Protein AF-A0A821MGN0-F1 (afdb_monomer_lite)

Sequence (60 aa):
VEPRNPADLPKLVEGLKRLAKSDPMVQCIIEESGEHIVAGAGELHLEICLKDLEEDHACI

Organism: NCBI:txid392030

Foldseek 3Di:
DDDPDPVLLVQLVQLLVVLCVVDVQWDWDQDPVRDTDIDHDDDVRVVVSVVCSCVPRRVD

Secondary structure (DSSP, 8-state):
---SSGGGHHHHHHHHHHHHHH-TT-EEEE-TTS-EEEE-SSHHHHHHHHHHIIIIII--

Radius of gyration: 10.69 Å; chains: 1; bounding box: 20×22×25 Å

InterPro domains:
  IPR035647 EF-G domain III/V-like [SSF54980] (1-57)
  IPR041095 Elongation Factor G, domain II [PF14492] (1-56)

pLDDT: mean 85.1, std 7.18, range [53.03, 91.44]

Structure (mmCIF, N/CA/C/O backbone):
data_AF-A0A821MGN0-F1
#
_entry.id   AF-A0A821MGN0-F1
#
loop_
_atom_site.group_PDB
_atom_site.id
_atom_site.type_symbol
_atom_site.label_atom_id
_atom_site.label_alt_id
_atom_site.label_comp_id
_atom_site.label_asym_id
_atom_site.label_entity_id
_atom_site.label_seq_id
_atom_site.pdbx_PDB_ins_code
_atom_site.Cartn_x
_atom_site.Cartn_y
_atom_site.Cartn_z
_atom_site.occupancy
_atom_site.B_iso_or_equiv
_atom_site.auth_seq_id
_atom_site.auth_comp_id
_atom_site.auth_asym_id
_atom_site.auth_atom_id
_atom_site.pdbx_PDB_model_num
ATOM 1 N N . VAL A 1 1 ? 2.307 -0.720 6.037 1.00 77.69 1 VAL A N 1
ATOM 2 C CA . VAL A 1 1 ? 2.538 0.716 5.732 1.00 77.69 1 VAL A CA 1
ATOM 3 C C . VAL A 1 1 ? 1.702 1.562 6.673 1.00 77.69 1 VAL A C 1
ATOM 5 O O . VAL A 1 1 ? 0.605 1.136 7.014 1.00 77.69 1 VAL A O 1
ATOM 8 N N . GLU A 1 2 ? 2.206 2.714 7.114 1.00 81.00 2 GLU A N 1
ATOM 9 C CA . GLU A 1 2 ? 1.537 3.563 8.111 1.00 81.00 2 GLU A CA 1
ATOM 10 C C . GLU A 1 2 ? 1.585 5.030 7.667 1.00 81.00 2 GLU A C 1
ATOM 12 O O . GLU A 1 2 ? 2.608 5.462 7.130 1.00 81.00 2 GLU A O 1
ATOM 17 N N . PRO A 1 3 ? 0.508 5.812 7.855 1.00 81.00 3 PRO A N 1
ATOM 18 C CA . PRO A 1 3 ? 0.524 7.220 7.501 1.00 81.00 3 PRO A CA 1
ATOM 19 C C . PRO A 1 3 ? 1.313 8.011 8.546 1.00 81.00 3 PRO A C 1
ATOM 21 O O . PRO A 1 3 ? 1.211 7.765 9.749 1.00 81.00 3 PRO A O 1
ATOM 24 N N . ARG A 1 4 ? 2.053 9.026 8.096 1.00 81.38 4 ARG A N 1
ATOM 25 C CA . ARG A 1 4 ? 2.837 9.890 8.988 1.00 81.38 4 ARG A CA 1
ATOM 26 C C . ARG A 1 4 ? 1.961 10.673 9.969 1.00 81.38 4 ARG A C 1
ATOM 28 O O . ARG A 1 4 ? 2.367 10.896 11.107 1.00 81.38 4 ARG A O 1
ATOM 35 N N . ASN A 1 5 ? 0.759 11.056 9.538 1.00 82.62 5 ASN A N 1
ATOM 36 C CA . ASN A 1 5 ? -0.268 11.629 10.399 1.00 82.62 5 ASN A CA 1
ATOM 37 C C . ASN A 1 5 ? -1.477 10.686 10.483 1.00 82.62 5 ASN A C 1
ATOM 39 O O . ASN A 1 5 ? -2.002 10.276 9.446 1.00 82.62 5 ASN A O 1
ATOM 43 N N . PRO A 1 6 ? -2.027 10.434 11.683 1.00 83.00 6 PRO A N 1
ATOM 44 C CA . PRO A 1 6 ? -3.236 9.621 11.842 1.00 83.00 6 PRO A CA 1
ATOM 45 C C . PRO A 1 6 ? -4.444 10.166 11.065 1.00 83.00 6 PRO A C 1
ATOM 47 O O . PRO A 1 6 ? -5.309 9.407 10.637 1.00 83.00 6 PRO A O 1
ATOM 50 N N . ALA A 1 7 ? -4.500 11.486 10.859 1.00 85.75 7 ALA A N 1
ATOM 51 C CA . ALA A 1 7 ? -5.560 12.148 10.101 1.00 85.75 7 ALA A CA 1
ATOM 52 C C . ALA A 1 7 ? -5.560 11.786 8.604 1.00 85.75 7 ALA A C 1
ATOM 54 O O . ALA A 1 7 ? -6.595 11.918 7.952 1.00 85.75 7 ALA A O 1
ATOM 55 N N . ASP A 1 8 ? -4.433 11.310 8.071 1.00 85.81 8 ASP A N 1
ATOM 56 C CA . ASP A 1 8 ? -4.293 10.911 6.671 1.00 85.81 8 ASP A CA 1
ATOM 57 C C . ASP A 1 8 ? -4.573 9.415 6.444 1.00 85.81 8 ASP A C 1
ATOM 59 O O . ASP A 1 8 ? -4.581 8.959 5.302 1.00 85.81 8 ASP A O 1
ATOM 63 N N . LEU A 1 9 ? -4.912 8.653 7.492 1.00 85.56 9 LEU A N 1
ATOM 64 C CA . LEU A 1 9 ? -5.351 7.257 7.377 1.00 85.56 9 LEU A CA 1
ATOM 65 C C . LEU A 1 9 ? -6.454 7.036 6.314 1.00 85.56 9 LEU A C 1
ATOM 67 O O . LEU A 1 9 ? -6.303 6.123 5.502 1.00 85.56 9 LEU A O 1
ATOM 71 N N . PRO A 1 10 ? -7.523 7.859 6.216 1.00 86.69 10 PRO A N 1
ATOM 72 C CA . PRO A 1 10 ? -8.518 7.674 5.164 1.00 86.69 10 PRO A CA 1
ATOM 73 C C . PRO A 1 10 ? -7.958 7.932 3.757 1.00 86.69 10 PRO A C 1
ATOM 75 O O . PRO A 1 10 ? -8.385 7.272 2.811 1.00 86.69 10 PRO A O 1
ATOM 78 N N . LYS A 1 11 ? -6.990 8.850 3.608 1.00 86.19 11 LYS A N 1
ATOM 79 C CA . LYS A 1 11 ? -6.316 9.089 2.322 1.00 86.19 11 LYS A CA 1
ATOM 80 C C . LYS A 1 11 ? -5.414 7.923 1.945 1.00 86.19 11 LYS A C 1
ATOM 82 O O . LYS A 1 11 ? -5.446 7.502 0.796 1.00 86.19 11 LYS A O 1
ATOM 87 N N . LEU A 1 12 ? -4.671 7.365 2.902 1.00 86.94 12 LEU A N 1
ATOM 88 C CA . LEU A 1 12 ? -3.841 6.182 2.683 1.00 86.94 12 LEU A CA 1
ATOM 89 C C . LEU A 1 12 ? -4.690 4.991 2.218 1.00 86.94 12 LEU A C 1
ATOM 91 O O . LEU A 1 12 ? -4.345 4.347 1.233 1.00 86.94 12 LEU A O 1
ATOM 95 N N . VAL A 1 13 ? -5.828 4.728 2.873 1.00 87.69 13 VAL A N 1
ATOM 96 C CA . VAL A 1 13 ? -6.757 3.653 2.473 1.00 87.69 13 VAL A CA 1
ATOM 97 C C . VAL A 1 13 ? -7.260 3.856 1.042 1.00 87.69 13 VAL A C 1
ATOM 99 O O . VAL A 1 13 ? -7.315 2.907 0.258 1.00 87.69 13 VAL A O 1
ATOM 102 N N . GLU A 1 14 ? -7.633 5.085 0.688 1.00 88.94 14 GLU A N 1
ATOM 103 C CA . GLU A 1 14 ? -8.088 5.414 -0.663 1.00 88.94 14 GLU A CA 1
ATOM 104 C C . GLU A 1 14 ? -6.952 5.281 -1.690 1.00 88.94 14 GLU A C 1
ATOM 106 O O . GLU A 1 14 ? -7.158 4.733 -2.775 1.00 88.94 14 GLU A O 1
ATOM 111 N N . GLY A 1 15 ? -5.741 5.709 -1.331 1.00 89.31 15 GLY A N 1
ATOM 112 C 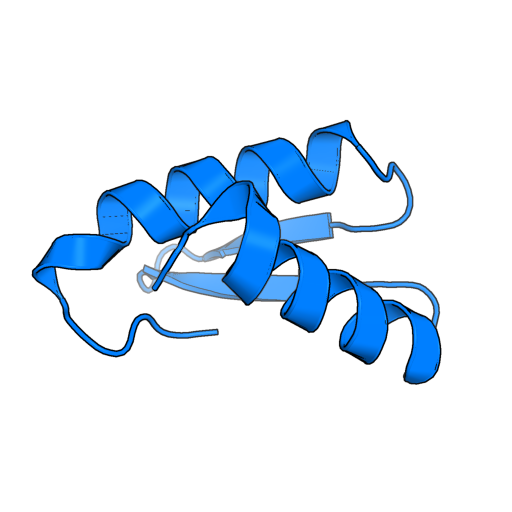CA . GLY A 1 15 ? -4.550 5.590 -2.163 1.00 89.31 15 GLY A CA 1
ATOM 113 C C . 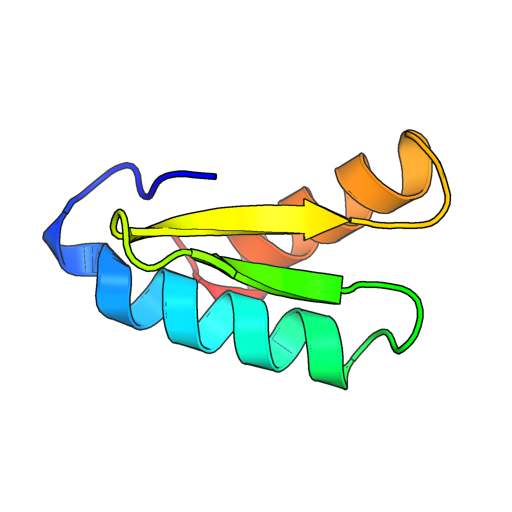GLY A 1 15 ? -4.173 4.134 -2.434 1.00 89.31 15 GLY A C 1
ATOM 114 O O . GLY A 1 15 ? -3.955 3.762 -3.584 1.00 89.31 15 GLY A O 1
ATOM 115 N N . LEU A 1 16 ? -4.218 3.276 -1.412 1.00 89.31 16 LEU A N 1
ATOM 116 C CA . LEU A 1 16 ? -3.984 1.834 -1.538 1.00 89.31 16 LEU A CA 1
ATOM 117 C C . LEU A 1 16 ? -5.012 1.168 -2.464 1.00 89.31 16 LEU A C 1
ATOM 119 O O . LEU A 1 16 ? -4.660 0.346 -3.310 1.00 89.31 16 LEU A O 1
ATOM 123 N N . LYS A 1 17 ? -6.289 1.565 -2.373 1.00 88.25 17 LYS A N 1
ATOM 124 C CA . LYS A 1 17 ? -7.331 1.084 -3.297 1.00 88.25 17 LYS A CA 1
ATOM 125 C C . LYS A 1 17 ? -7.087 1.522 -4.738 1.00 88.25 17 LYS A C 1
ATOM 127 O O . LYS A 1 17 ? -7.444 0.784 -5.655 1.00 88.25 17 LYS A O 1
ATOM 132 N N . ARG A 1 18 ? -6.546 2.724 -4.955 1.00 89.62 18 ARG A N 1
ATOM 133 C CA . ARG A 1 18 ? -6.194 3.218 -6.295 1.00 89.62 18 ARG A CA 1
ATOM 134 C C . ARG A 1 18 ? -4.986 2.481 -6.849 1.00 89.62 18 ARG A C 1
ATOM 136 O O . ARG A 1 18 ? -5.066 2.002 -7.971 1.00 89.62 18 ARG A O 1
ATOM 143 N N . LEU A 1 19 ? -3.949 2.296 -6.041 1.00 87.88 19 LEU A N 1
ATOM 144 C CA . LEU A 1 19 ? -2.751 1.545 -6.404 1.00 87.88 19 LEU A CA 1
ATOM 145 C C . LEU A 1 19 ? -3.096 0.116 -6.858 1.00 87.88 19 LEU A C 1
ATOM 147 O O . LEU A 1 19 ? -2.729 -0.280 -7.959 1.00 87.88 19 LEU A O 1
ATOM 151 N N . ALA A 1 20 ? -3.906 -0.611 -6.081 1.00 88.69 20 ALA A N 1
ATOM 152 C CA . ALA A 1 20 ? -4.362 -1.959 -6.442 1.00 88.69 20 ALA A CA 1
ATOM 153 C C . ALA A 1 20 ? -5.287 -2.000 -7.679 1.00 88.69 20 ALA A C 1
ATOM 155 O O . ALA A 1 20 ? -5.460 -3.047 -8.298 1.00 88.69 20 ALA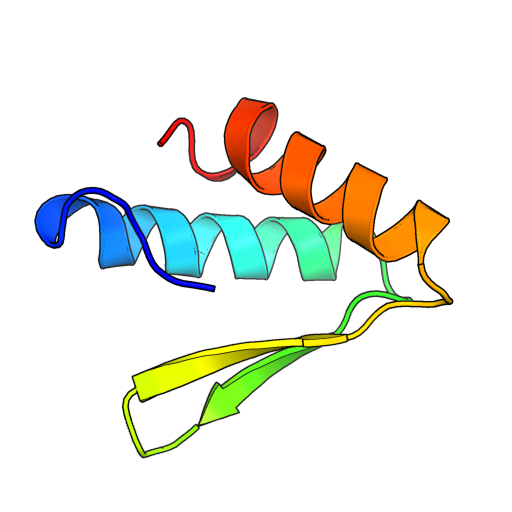 A O 1
ATOM 156 N N . LYS A 1 21 ? -5.924 -0.876 -8.043 1.00 88.81 21 LYS A N 1
ATOM 157 C CA . LYS A 1 21 ? -6.697 -0.756 -9.293 1.00 88.81 21 LYS A CA 1
ATOM 158 C C . LYS A 1 21 ? -5.810 -0.451 -10.496 1.00 88.81 21 LYS A C 1
ATOM 160 O O . LYS A 1 21 ? -6.129 -0.904 -11.592 1.00 88.81 21 LYS A O 1
ATOM 165 N N . SER A 1 22 ? -4.761 0.344 -10.301 1.00 87.88 22 SER A N 1
ATOM 166 C CA . SER A 1 22 ? -3.799 0.705 -11.343 1.00 87.88 22 SER A CA 1
ATOM 167 C C . SER A 1 22 ? -2.903 -0.477 -11.702 1.00 87.88 22 SER A C 1
ATOM 169 O O . SER A 1 22 ? -2.613 -0.678 -12.880 1.00 87.88 22 SER A O 1
ATOM 171 N N . ASP A 1 23 ? -2.515 -1.280 -10.709 1.00 87.25 23 ASP A N 1
ATOM 172 C CA . ASP A 1 23 ? -1.645 -2.433 -10.897 1.00 87.25 23 ASP A CA 1
ATOM 173 C C . ASP A 1 23 ? -2.264 -3.726 -10.326 1.00 87.25 23 ASP A C 1
ATOM 175 O O . ASP A 1 23 ? -2.333 -3.896 -9.106 1.00 87.25 23 ASP A O 1
ATOM 179 N N . PRO A 1 24 ? -2.684 -4.676 -11.185 1.00 86.44 24 PRO A N 1
ATOM 180 C CA . PRO A 1 24 ? -3.288 -5.934 -10.750 1.00 86.44 24 PRO A CA 1
ATOM 181 C C . PRO A 1 24 ? -2.302 -6.897 -10.069 1.00 86.44 24 PRO A C 1
ATOM 183 O O . PRO A 1 24 ? -2.741 -7.887 -9.479 1.00 86.44 24 PRO A O 1
ATOM 186 N N . MET A 1 25 ? -0.990 -6.658 -10.156 1.00 88.19 25 MET A N 1
ATOM 187 C CA . MET A 1 25 ? 0.017 -7.444 -9.435 1.00 88.19 25 MET A CA 1
ATOM 188 C C . MET A 1 25 ? 0.244 -6.939 -8.006 1.00 88.19 25 MET A C 1
ATOM 190 O O . MET A 1 25 ? 0.893 -7.633 -7.222 1.00 88.19 25 MET A O 1
ATOM 194 N N . VAL A 1 26 ? -0.308 -5.774 -7.651 1.00 89.81 26 VAL A N 1
ATOM 195 C CA . VAL A 1 26 ? -0.262 -5.238 -6.290 1.00 89.81 26 VAL A CA 1
ATOM 196 C C . VAL A 1 26 ? -1.505 -5.664 -5.519 1.00 89.81 26 VAL A C 1
ATOM 198 O O . VAL A 1 26 ? -2.636 -5.369 -5.902 1.00 89.81 26 VAL A O 1
ATOM 201 N N . GLN A 1 27 ? -1.305 -6.320 -4.379 1.00 89.25 27 GLN A N 1
ATOM 202 C CA . GLN A 1 27 ? -2.378 -6.667 -3.453 1.00 89.25 27 GLN A CA 1
ATOM 203 C C . GLN A 1 27 ? -2.262 -5.830 -2.186 1.00 89.25 27 GLN A C 1
ATOM 205 O O . GLN A 1 27 ? -1.242 -5.854 -1.501 1.00 89.25 27 GLN A O 1
ATOM 210 N N . CYS A 1 28 ? -3.332 -5.104 -1.873 1.00 89.31 28 CYS A N 1
ATOM 211 C CA . CYS A 1 28 ? -3.470 -4.367 -0.624 1.00 89.31 28 CYS A CA 1
ATOM 212 C C . CYS A 1 28 ? -4.443 -5.124 0.283 1.00 89.31 28 CYS A C 1
ATOM 214 O O . CYS A 1 28 ? -5.621 -5.261 -0.052 1.00 89.31 28 CYS A O 1
ATOM 216 N N . ILE A 1 29 ? -3.951 -5.621 1.413 1.00 87.88 29 ILE A N 1
ATOM 217 C CA . ILE A 1 29 ? -4.728 -6.379 2.396 1.00 87.88 29 ILE A CA 1
ATOM 218 C C . ILE A 1 29 ? -4.847 -5.526 3.655 1.00 87.88 29 ILE A C 1
ATOM 220 O O . ILE A 1 29 ? -3.860 -4.955 4.118 1.00 87.88 29 ILE A O 1
ATOM 224 N N . ILE A 1 30 ? -6.064 -5.426 4.186 1.00 85.75 30 ILE A N 1
ATOM 225 C CA . ILE A 1 30 ? -6.343 -4.763 5.460 1.00 85.75 30 ILE A CA 1
ATOM 226 C C . ILE A 1 30 ? -6.705 -5.864 6.447 1.00 85.75 30 ILE A C 1
ATOM 228 O O . ILE A 1 30 ? -7.712 -6.549 6.255 1.00 85.75 30 ILE A O 1
ATOM 232 N N . GLU A 1 31 ? -5.870 -6.062 7.459 1.00 88.00 31 GLU A N 1
ATOM 233 C CA . GLU A 1 31 ? -6.135 -7.042 8.510 1.00 88.00 31 GLU A CA 1
ATOM 234 C C . GLU A 1 31 ? -7.131 -6.497 9.541 1.00 88.00 31 GLU A C 1
ATOM 236 O O . GLU A 1 31 ? -7.312 -5.287 9.689 1.00 88.00 31 GLU A O 1
ATOM 241 N N . GLU A 1 32 ? -7.771 -7.392 10.297 1.00 83.94 32 GLU A N 1
ATOM 242 C CA . GLU A 1 32 ? -8.704 -7.015 11.371 1.00 83.94 32 GLU A CA 1
ATOM 243 C C . GLU A 1 32 ? -8.018 -6.216 12.498 1.00 83.94 32 GLU A C 1
ATOM 245 O O . GLU A 1 32 ? -8.691 -5.496 13.235 1.00 83.94 32 GLU A O 1
ATOM 250 N N . SER A 1 33 ? -6.683 -6.289 12.599 1.00 85.88 33 SER A N 1
ATOM 251 C CA . SER A 1 33 ? -5.858 -5.453 13.485 1.00 85.88 33 SER A CA 1
ATOM 252 C C . SER A 1 33 ? -5.822 -3.975 13.069 1.00 85.88 33 SER A C 1
ATOM 254 O O . SER A 1 33 ? -5.480 -3.120 13.886 1.00 85.88 33 SER A O 1
ATOM 256 N N . GLY A 1 34 ? -6.185 -3.660 11.820 1.00 81.50 34 GLY A N 1
ATOM 257 C CA . GLY A 1 34 ? -6.017 -2.338 11.210 1.00 81.50 34 GLY A CA 1
ATOM 258 C C . GLY A 1 34 ? -4.686 -2.160 10.472 1.00 81.50 34 GLY A C 1
ATOM 259 O O . GLY A 1 34 ? -4.404 -1.064 9.977 1.00 81.50 34 GLY A O 1
ATOM 260 N N . GLU A 1 35 ? -3.870 -3.210 10.368 1.00 85.62 35 GLU A N 1
ATOM 261 C CA . GLU A 1 35 ? -2.623 -3.180 9.605 1.00 85.62 35 GLU A CA 1
ATOM 262 C C . GLU A 1 35 ? -2.879 -3.246 8.096 1.00 85.62 35 GLU A C 1
ATOM 264 O O . GLU A 1 35 ? -3.717 -4.003 7.604 1.00 85.62 35 GLU A O 1
ATOM 269 N N . HIS A 1 36 ? -2.130 -2.423 7.357 1.00 87.19 36 HIS A N 1
ATOM 270 C CA . HIS A 1 36 ? -2.214 -2.325 5.904 1.00 87.19 36 HIS A CA 1
ATOM 271 C C . HIS A 1 36 ? -0.976 -2.973 5.285 1.00 87.19 36 HIS A C 1
ATOM 273 O O . HIS A 1 36 ? 0.139 -2.437 5.382 1.00 87.19 36 HIS A O 1
ATOM 279 N N . ILE A 1 37 ? -1.180 -4.120 4.644 1.00 88.50 37 ILE A N 1
ATOM 280 C CA . ILE A 1 37 ? -0.137 -4.922 4.006 1.00 88.50 37 ILE A CA 1
ATOM 281 C C . ILE A 1 37 ? -0.193 -4.689 2.496 1.00 88.50 37 ILE A C 1
ATOM 283 O O . ILE A 1 37 ? -1.261 -4.769 1.890 1.00 88.50 37 ILE A O 1
ATOM 287 N N . VAL A 1 38 ? 0.966 -4.422 1.891 1.00 89.19 38 VAL A N 1
ATOM 288 C CA . VAL A 1 38 ? 1.125 -4.292 0.437 1.00 89.19 38 VAL A CA 1
ATOM 289 C C . VAL A 1 38 ? 2.038 -5.409 -0.045 1.00 89.19 38 VAL A C 1
ATOM 291 O O . VAL A 1 38 ? 3.164 -5.538 0.433 1.00 89.19 38 VAL A O 1
ATOM 294 N N . ALA A 1 39 ? 1.551 -6.213 -0.981 1.00 90.56 39 ALA A N 1
ATOM 295 C CA . ALA A 1 39 ? 2.312 -7.262 -1.646 1.00 90.56 39 ALA A CA 1
ATOM 296 C C . ALA A 1 39 ? 2.431 -6.939 -3.141 1.00 90.56 39 ALA A C 1
ATOM 298 O O . ALA A 1 39 ? 1.452 -6.520 -3.752 1.00 90.56 39 ALA A O 1
ATOM 299 N N . GLY A 1 40 ? 3.614 -7.137 -3.723 1.00 89.62 40 GLY A N 1
ATOM 300 C CA . GLY A 1 40 ? 3.909 -6.853 -5.133 1.00 89.62 40 GLY A CA 1
ATOM 301 C C . GLY A 1 40 ? 4.942 -7.825 -5.708 1.00 89.62 40 GLY A C 1
ATOM 302 O O . GLY A 1 40 ? 5.473 -8.678 -4.987 1.00 89.62 40 GLY A O 1
ATOM 303 N N . ALA A 1 41 ? 5.235 -7.720 -7.007 1.00 89.88 41 ALA A N 1
ATOM 304 C CA . ALA A 1 41 ? 6.127 -8.646 -7.705 1.00 89.88 41 ALA A CA 1
ATOM 305 C C . ALA A 1 41 ? 7.610 -8.259 -7.529 1.00 89.88 41 ALA A C 1
ATOM 307 O O . ALA A 1 41 ? 8.268 -7.774 -8.448 1.00 89.88 41 ALA A O 1
ATOM 308 N N . GLY A 1 42 ? 8.150 -8.508 -6.335 1.00 91.44 42 GLY A N 1
ATOM 309 C CA . GLY A 1 42 ? 9.562 -8.285 -6.008 1.00 91.44 42 GLY A CA 1
ATOM 310 C C . GLY A 1 42 ? 9.864 -6.900 -5.429 1.00 91.44 42 GLY A C 1
ATOM 311 O O . GLY A 1 42 ? 8.983 -6.054 -5.289 1.00 91.44 42 GLY A O 1
ATOM 312 N N . GLU A 1 43 ? 11.128 -6.685 -5.057 1.00 89.75 43 GLU A N 1
ATOM 313 C CA . GLU A 1 43 ? 11.555 -5.498 -4.298 1.00 89.75 43 GLU A CA 1
ATOM 314 C C . GLU A 1 43 ? 11.400 -4.193 -5.088 1.00 89.75 43 GLU A C 1
ATOM 316 O O . GLU A 1 43 ? 10.800 -3.246 -4.591 1.00 89.75 43 GLU A O 1
ATOM 321 N N . LEU A 1 44 ? 11.846 -4.170 -6.350 1.00 90.69 44 LEU A N 1
ATOM 322 C CA . LEU A 1 44 ? 11.801 -2.970 -7.187 1.00 90.69 44 LEU A CA 1
ATOM 323 C C . LEU A 1 44 ? 10.359 -2.533 -7.463 1.00 90.69 44 LEU A C 1
ATOM 325 O O . LEU A 1 44 ? 10.055 -1.344 -7.501 1.00 90.69 44 LEU A O 1
ATOM 329 N N . HIS A 1 45 ? 9.462 -3.504 -7.646 1.00 89.56 45 HIS A N 1
ATOM 330 C CA . HIS A 1 45 ? 8.044 -3.229 -7.843 1.00 89.56 45 HIS A CA 1
ATOM 331 C C . HIS A 1 45 ? 7.451 -2.578 -6.594 1.00 89.56 45 HIS A C 1
ATOM 333 O O . HIS A 1 45 ? 6.804 -1.540 -6.691 1.00 89.56 45 HIS A O 1
ATOM 339 N N . LEU A 1 46 ? 7.736 -3.136 -5.415 1.00 88.44 46 LEU A N 1
ATOM 340 C CA . LEU A 1 46 ? 7.292 -2.552 -4.153 1.00 88.44 46 LEU A CA 1
ATOM 341 C C . LEU A 1 46 ? 7.833 -1.132 -3.953 1.00 88.44 46 LEU A C 1
ATOM 343 O O . LEU A 1 46 ? 7.064 -0.263 -3.553 1.00 88.44 46 LEU A O 1
ATOM 347 N N . GLU A 1 47 ? 9.100 -0.862 -4.274 1.00 89.44 47 GLU A N 1
ATOM 348 C CA . GLU A 1 47 ? 9.661 0.493 -4.179 1.00 89.44 47 GLU A CA 1
ATOM 349 C C . GLU A 1 47 ? 8.926 1.504 -5.069 1.00 89.44 47 GLU A C 1
ATOM 351 O O . GLU A 1 47 ? 8.607 2.603 -4.612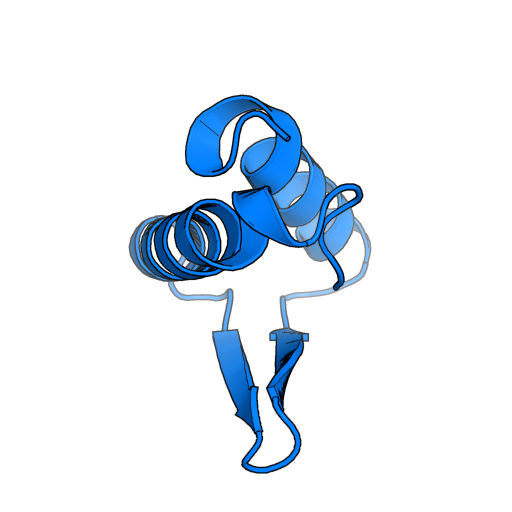 1.00 89.44 47 GLU A O 1
ATOM 356 N N . ILE A 1 48 ? 8.623 1.135 -6.318 1.00 90.19 48 ILE A N 1
ATOM 357 C CA . ILE A 1 48 ? 7.886 2.002 -7.250 1.00 90.19 48 ILE A CA 1
ATOM 358 C C . ILE A 1 48 ? 6.457 2.223 -6.749 1.00 90.19 48 ILE A C 1
ATOM 360 O O . ILE A 1 48 ? 6.008 3.359 -6.652 1.00 90.19 48 ILE A O 1
ATOM 364 N N . CYS A 1 49 ? 5.764 1.159 -6.348 1.00 89.19 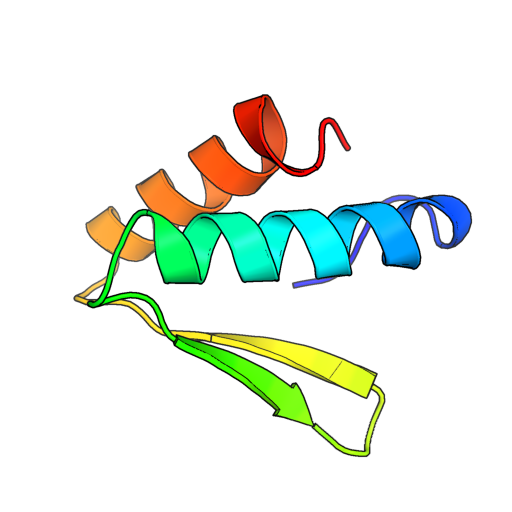49 CYS A N 1
ATOM 365 C CA . CYS A 1 49 ? 4.396 1.250 -5.849 1.00 89.19 49 CYS A CA 1
ATOM 366 C C . CYS A 1 49 ? 4.269 2.089 -4.577 1.00 89.19 49 CYS A C 1
ATOM 368 O O . CYS A 1 49 ? 3.265 2.775 -4.391 1.00 89.19 49 CYS A O 1
ATOM 370 N N . LEU A 1 50 ? 5.266 2.035 -3.692 1.00 87.44 50 LEU A N 1
ATOM 371 C CA . LEU A 1 50 ? 5.301 2.870 -2.494 1.00 87.44 50 LEU A CA 1
ATOM 372 C C . LEU A 1 50 ? 5.545 4.341 -2.842 1.00 87.44 50 LEU A C 1
ATOM 374 O O . LEU A 1 50 ? 4.903 5.203 -2.246 1.00 87.44 50 LEU A O 1
ATOM 378 N N . LYS A 1 51 ? 6.399 4.625 -3.831 1.00 87.69 51 LYS A N 1
ATOM 379 C CA . LYS A 1 51 ? 6.574 5.985 -4.358 1.00 87.69 51 LYS A CA 1
ATOM 380 C C . LYS A 1 51 ? 5.299 6.536 -4.982 1.00 87.69 51 LYS A C 1
ATOM 382 O O . LYS A 1 51 ? 4.870 7.615 -4.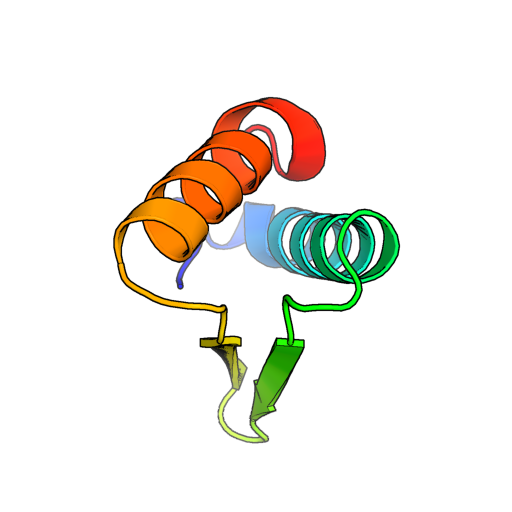595 1.00 87.69 51 LYS A O 1
ATOM 387 N N . ASP A 1 52 ? 4.655 5.778 -5.866 1.00 86.69 52 ASP A N 1
ATOM 388 C CA . ASP A 1 52 ? 3.392 6.185 -6.494 1.00 86.69 52 ASP A CA 1
ATOM 389 C C . ASP A 1 52 ? 2.298 6.409 -5.436 1.00 86.69 52 ASP A C 1
ATOM 391 O O . ASP A 1 52 ? 1.475 7.326 -5.535 1.00 86.69 52 ASP A O 1
ATOM 395 N N . LEU A 1 53 ? 2.300 5.592 -4.376 1.00 84.56 53 LEU A N 1
ATOM 396 C CA . LEU A 1 53 ? 1.398 5.772 -3.247 1.00 84.56 53 LEU A CA 1
ATOM 397 C C . LEU A 1 53 ? 1.639 7.105 -2.525 1.00 84.56 53 LEU A C 1
ATOM 399 O O . LEU A 1 53 ? 0.669 7.794 -2.214 1.00 84.56 53 LEU A O 1
ATOM 403 N N . GLU A 1 54 ? 2.894 7.471 -2.269 1.00 84.25 54 GLU A N 1
ATOM 404 C CA . GLU A 1 54 ? 3.279 8.715 -1.590 1.00 84.25 54 GLU A CA 1
ATOM 405 C C . GLU A 1 54 ? 3.020 9.955 -2.464 1.00 84.25 54 GLU A C 1
ATOM 407 O O . GLU A 1 54 ? 2.360 10.896 -2.016 1.00 84.25 54 GLU A O 1
ATOM 412 N N . GLU A 1 55 ? 3.463 9.932 -3.724 1.00 82.50 55 GLU A N 1
ATOM 413 C CA . GLU A 1 55 ? 3.455 11.093 -4.622 1.00 82.50 55 GLU A CA 1
ATOM 414 C C . GLU A 1 55 ? 2.082 11.339 -5.276 1.00 82.50 55 GLU A C 1
ATOM 416 O O . GLU A 1 55 ? 1.601 12.475 -5.273 1.00 82.50 55 GLU A O 1
ATOM 421 N N . ASP A 1 56 ? 1.414 10.293 -5.778 1.00 72.81 56 ASP A N 1
ATOM 422 C CA . ASP A 1 56 ? 0.237 10.427 -6.657 1.00 72.81 56 ASP A CA 1
ATOM 423 C C . ASP A 1 56 ? -1.096 10.013 -6.014 1.00 72.81 56 ASP A C 1
ATOM 425 O O . ASP A 1 56 ? -2.171 10.459 -6.438 1.00 72.81 56 ASP A O 1
ATOM 429 N N . HIS A 1 57 ? -1.082 9.114 -5.027 1.00 68.69 57 HIS A N 1
ATOM 430 C CA . HIS A 1 57 ? -2.319 8.480 -4.550 1.00 68.69 57 HIS A CA 1
ATOM 431 C C . HIS A 1 57 ? -2.738 8.869 -3.134 1.00 68.69 57 HIS A C 1
ATOM 433 O O . HIS A 1 57 ? -3.944 8.971 -2.884 1.00 68.69 57 HIS A O 1
ATOM 439 N N . ALA A 1 58 ? -1.792 9.105 -2.227 1.00 63.91 58 ALA A N 1
ATOM 440 C CA . ALA A 1 58 ? -2.068 9.530 -0.860 1.00 63.91 58 ALA A CA 1
ATOM 441 C C . ALA A 1 58 ? -1.614 10.976 -0.568 1.00 63.91 58 ALA A C 1
ATOM 443 O O . ALA A 1 58 ? -2.232 11.596 0.301 1.00 63.91 58 ALA A O 1
ATOM 444 N N . CYS A 1 59 ? -0.649 11.542 -1.321 1.00 62.22 59 CYS A N 1
ATOM 445 C CA . CYS A 1 59 ? -0.068 12.880 -1.085 1.00 62.22 59 CYS A CA 1
ATOM 446 C C . CYS A 1 59 ? 0.181 13.135 0.417 1.00 62.22 59 CYS A C 1
ATOM 448 O O . CYS A 1 59 ? -0.325 14.114 0.982 1.00 62.22 59 CYS A O 1
ATOM 450 N N . ILE A 1 60 ? 0.858 12.187 1.069 1.00 53.03 60 ILE A N 1
ATOM 451 C CA . ILE A 1 60 ? 1.096 12.128 2.523 1.00 53.03 60 ILE A CA 1
ATOM 452 C C . ILE A 1 60 ? 2.515 12.532 2.898 1.00 53.03 60 ILE A C 1
ATOM 454 O O . ILE A 1 60 ? 3.417 12.355 2.060 1.00 53.03 60 ILE A O 1
#